Protein AF-A0A183LBC4-F1 (afdb_monomer_lite)

pLDDT: mean 77.43, std 13.56, range [31.53, 92.25]

InterPro domains:
  IPR006314 Dyp-type peroxidase [PTHR30521] (43-139)
  IPR011008 Dimeric alpha-beta barrel [SSF54909] (42-169)

Radius of gyration: 20.35 Å; chains: 1; bounding box: 49×42×52 Å

Organism: NCBI:txid48269

Foldseek 3Di:
DQFDDKKKKFFDWDDPDPFPDPPDDPVLCCVLQPPVRNPDQFDKDKDKDAFPVLCVVNCVCVVVVVDDDPDDDKDQDPVGIDDDPGGGMMMMIIGSDPVSVVSVVVSRVVRGPPRTTPDMDMDIGTQPPPNDDPPPPDDQVVLCQQAQAHPPPRHGHLDHDCNHVCCVPPNHDD

Structure (mmCIF, N/CA/C/O backbone):
data_AF-A0A183LBC4-F1
#
_entry.id   AF-A0A183LBC4-F1
#
loop_
_atom_site.group_PDB
_atom_site.id
_atom_site.type_symbol
_atom_site.label_atom_id
_atom_site.label_alt_id
_atom_site.label_comp_id
_atom_site.label_asym_id
_atom_site.label_entity_id
_atom_site.label_seq_id
_atom_site.pdbx_PDB_ins_code
_atom_site.Cartn_x
_atom_site.Cartn_y
_atom_site.Cartn_z
_atom_site.occupancy
_atom_site.B_iso_or_equiv
_atom_site.auth_seq_id
_atom_site.auth_comp_id
_atom_site.auth_asym_id
_atom_site.auth_atom_id
_atom_site.pdbx_PDB_model_num
ATOM 1 N N . MET A 1 1 ? 21.185 13.417 3.159 1.00 31.53 1 MET A N 1
ATOM 2 C CA . MET A 1 1 ? 19.773 13.528 3.589 1.00 31.53 1 MET A CA 1
ATOM 3 C C . MET A 1 1 ? 19.406 12.210 4.265 1.00 31.53 1 MET A C 1
ATOM 5 O O . MET A 1 1 ? 19.869 11.189 3.774 1.00 31.53 1 MET A O 1
ATOM 9 N N . LYS A 1 2 ? 18.694 12.198 5.400 1.00 33.94 2 LYS A N 1
ATOM 10 C CA . LYS A 1 2 ? 18.186 10.951 6.007 1.00 33.94 2 LYS A CA 1
ATOM 11 C C . LYS A 1 2 ? 16.696 10.893 5.699 1.00 33.94 2 LYS A C 1
ATOM 13 O O . LYS A 1 2 ? 15.956 11.662 6.294 1.00 33.94 2 LYS A O 1
ATOM 18 N N . GLU A 1 3 ? 16.295 10.071 4.734 1.00 38.06 3 GLU A N 1
ATOM 19 C CA . GLU A 1 3 ? 14.918 10.058 4.236 1.00 38.06 3 GLU A CA 1
ATOM 20 C C . GLU A 1 3 ? 14.303 8.664 4.362 1.00 38.06 3 GLU A C 1
ATOM 22 O O . GLU A 1 3 ? 14.818 7.691 3.812 1.00 38.06 3 GLU A O 1
ATOM 27 N N . ILE A 1 4 ? 13.222 8.575 5.132 1.00 37.44 4 ILE A N 1
ATOM 28 C CA . ILE A 1 4 ? 12.494 7.354 5.512 1.00 37.44 4 ILE A CA 1
ATOM 29 C C . ILE A 1 4 ? 11.067 7.809 5.931 1.00 37.44 4 ILE A C 1
ATOM 31 O O . ILE A 1 4 ? 10.741 8.983 5.784 1.00 37.44 4 ILE A O 1
ATOM 35 N N . VAL A 1 5 ? 10.110 7.022 6.421 1.00 47.72 5 VAL A N 1
ATOM 36 C CA . VAL A 1 5 ? 9.797 5.582 6.415 1.00 47.72 5 VAL A CA 1
ATOM 37 C C . VAL A 1 5 ? 8.427 5.444 5.737 1.00 47.72 5 VAL A C 1
ATOM 39 O O . VAL A 1 5 ? 7.575 6.301 5.949 1.00 47.72 5 VAL A O 1
ATOM 42 N N . MET A 1 6 ? 8.164 4.373 4.988 1.00 39.44 6 MET A N 1
ATOM 43 C CA . MET A 1 6 ? 6.818 4.020 4.518 1.00 39.44 6 MET A CA 1
ATOM 44 C C . MET A 1 6 ? 6.222 2.938 5.427 1.00 39.44 6 MET A C 1
ATOM 46 O O . MET A 1 6 ? 6.841 1.895 5.618 1.00 39.44 6 MET A O 1
ATOM 50 N N . ARG A 1 7 ? 5.012 3.126 5.955 1.00 54.44 7 ARG A N 1
ATOM 51 C CA . ARG A 1 7 ? 4.261 2.064 6.637 1.00 54.44 7 ARG A CA 1
ATOM 52 C C . ARG A 1 7 ? 2.954 1.754 5.952 1.00 54.44 7 ARG A C 1
ATOM 54 O O . ARG A 1 7 ? 2.244 2.664 5.532 1.00 54.44 7 ARG A O 1
ATOM 61 N N . THR A 1 8 ? 2.637 0.467 5.904 1.00 55.75 8 THR A N 1
ATOM 62 C CA . THR A 1 8 ? 1.410 -0.054 5.310 1.00 55.75 8 THR A CA 1
ATOM 63 C C . THR A 1 8 ? 0.771 -1.056 6.258 1.00 55.75 8 THR A C 1
ATOM 65 O O . THR A 1 8 ? 1.383 -2.067 6.588 1.00 55.75 8 THR A O 1
ATOM 68 N N . TYR A 1 9 ? -0.464 -0.775 6.660 1.00 54.62 9 TYR A N 1
ATOM 69 C CA . TYR A 1 9 ? -1.301 -1.652 7.464 1.00 54.62 9 TYR A CA 1
ATOM 70 C C . TYR A 1 9 ? -2.460 -2.176 6.620 1.00 54.62 9 TYR A C 1
ATOM 72 O O . TYR A 1 9 ? -3.144 -1.383 5.961 1.00 54.62 9 TYR A O 1
ATOM 80 N N . LEU A 1 10 ? -2.725 -3.478 6.694 1.00 55.56 10 LEU A N 1
ATOM 81 C CA . LEU A 1 10 ? -3.912 -4.099 6.109 1.00 55.56 10 LEU A CA 1
ATOM 82 C C . LEU A 1 10 ? -4.724 -4.777 7.216 1.00 55.56 10 LEU A C 1
ATOM 84 O O . LEU A 1 10 ? -4.199 -5.580 7.987 1.00 55.56 10 LEU A O 1
ATOM 88 N N . PHE A 1 11 ? -6.011 -4.446 7.291 1.00 57.78 11 PHE A N 1
ATOM 89 C CA . PHE A 1 11 ? -6.955 -5.027 8.241 1.00 57.78 11 PHE A CA 1
ATOM 90 C C . PHE A 1 11 ? -8.061 -5.762 7.480 1.00 57.78 11 PHE A C 1
ATOM 92 O O . PHE A 1 11 ? -8.710 -5.184 6.602 1.00 57.78 11 PHE A O 1
ATOM 99 N N . HIS A 1 12 ? -8.317 -7.008 7.869 1.00 58.03 12 HIS A N 1
ATOM 100 C CA . HIS A 1 12 ? -9.583 -7.691 7.605 1.00 58.03 12 HIS A CA 1
ATOM 101 C C . HIS A 1 12 ? -10.472 -7.566 8.839 1.00 58.03 12 HIS A C 1
ATOM 103 O O . HIS A 1 12 ? -9.991 -7.728 9.966 1.00 58.03 12 HIS A O 1
ATOM 109 N N . LEU A 1 13 ? -11.756 -7.283 8.638 1.00 58.09 13 LEU A N 1
ATOM 110 C CA . LEU A 1 13 ? -12.713 -7.121 9.726 1.00 58.09 13 LEU A CA 1
ATOM 111 C C . LEU A 1 13 ? -13.576 -8.375 9.896 1.00 58.09 13 LEU A C 1
ATOM 113 O O . LEU A 1 13 ? -14.061 -8.952 8.924 1.00 58.09 13 LEU A O 1
ATOM 117 N N . ALA A 1 14 ? -13.812 -8.767 11.147 1.00 53.41 14 ALA A N 1
ATOM 118 C CA . ALA A 1 14 ? -14.768 -9.821 11.463 1.00 53.41 14 ALA A CA 1
ATOM 119 C C . ALA A 1 14 ? -16.182 -9.360 11.067 1.00 53.41 14 ALA A C 1
ATOM 121 O O . ALA A 1 14 ? -16.599 -8.245 11.387 1.00 53.41 14 ALA A O 1
ATOM 122 N N . LEU A 1 15 ? -16.915 -10.197 10.331 1.00 47.97 15 LEU A N 1
ATOM 123 C CA . LEU A 1 15 ? -18.106 -9.754 9.595 1.00 47.97 15 LEU A CA 1
ATOM 124 C C . LEU A 1 15 ? -19.358 -9.525 10.463 1.00 47.97 15 LEU A C 1
ATOM 126 O O . LEU A 1 15 ? -20.262 -8.821 10.007 1.00 47.97 15 LEU A O 1
ATOM 130 N N . ASP A 1 16 ? -19.386 -10.075 11.683 1.00 45.47 16 ASP A N 1
ATOM 131 C CA . ASP A 1 16 ? -20.615 -10.338 12.455 1.00 45.47 16 ASP A CA 1
ATOM 132 C C . ASP A 1 16 ? -20.753 -9.543 13.773 1.00 45.47 16 ASP A C 1
ATOM 134 O O . ASP A 1 16 ? -21.651 -9.800 14.576 1.00 45.47 16 ASP A O 1
ATOM 138 N N . THR A 1 17 ? -19.887 -8.559 14.023 1.00 45.44 17 THR A N 1
ATOM 139 C CA . THR A 1 17 ? -19.944 -7.678 15.207 1.00 45.44 17 THR A CA 1
ATOM 140 C C . THR A 1 17 ? -20.341 -6.239 14.830 1.00 45.44 17 THR A C 1
ATOM 142 O O . THR A 1 17 ? -20.175 -5.835 13.676 1.00 45.44 17 THR A O 1
ATOM 145 N N . PRO A 1 18 ? -20.882 -5.421 15.766 1.00 52.75 18 PRO A N 1
ATOM 146 C CA . PRO A 1 18 ? -21.303 -4.033 15.512 1.00 52.75 18 PRO A CA 1
ATOM 147 C C . PRO A 1 18 ? -20.104 -3.070 15.400 1.00 52.75 18 PRO A C 1
ATOM 149 O O . PRO A 1 18 ? -20.000 -2.051 16.085 1.00 52.75 18 PRO A O 1
ATOM 152 N N . CYS A 1 19 ? -19.172 -3.413 14.517 1.00 52.97 19 CYS A N 1
ATOM 153 C CA . CYS A 1 19 ? -17.960 -2.677 14.223 1.00 52.97 19 CYS A CA 1
ATOM 154 C C . CYS A 1 19 ? -18.287 -1.467 13.357 1.00 52.97 19 CYS A C 1
ATOM 156 O O . CYS A 1 19 ? -18.297 -1.535 12.130 1.00 52.97 19 CYS A O 1
ATOM 158 N N . ASN A 1 20 ? -18.500 -0.336 14.022 1.00 53.34 20 ASN A N 1
ATOM 159 C CA . ASN A 1 20 ? -18.451 0.982 13.406 1.00 53.34 20 ASN A CA 1
ATOM 160 C C . ASN A 1 20 ? -17.153 1.695 13.838 1.00 53.34 20 ASN A C 1
ATOM 162 O O . ASN A 1 20 ? -17.215 2.626 14.644 1.00 53.34 20 ASN A O 1
ATOM 166 N N . PRO A 1 21 ? -15.960 1.224 13.409 1.00 52.94 21 PRO A N 1
ATOM 167 C CA . PRO A 1 21 ? -14.712 1.872 13.772 1.00 52.94 21 PRO A CA 1
ATOM 168 C C . PRO A 1 21 ? -14.662 3.264 13.141 1.00 52.94 21 PRO A C 1
ATOM 170 O O . PRO A 1 21 ? -14.731 3.421 11.918 1.00 52.94 21 PRO A O 1
ATOM 173 N N . SER A 1 22 ? -14.474 4.276 13.984 1.00 52.94 22 SER A N 1
ATOM 174 C CA . SER A 1 22 ? -14.004 5.594 13.568 1.00 52.94 22 SER A CA 1
ATOM 175 C C . SER A 1 22 ? -12.590 5.448 13.000 1.00 52.94 22 SER A C 1
ATOM 177 O O . SER A 1 22 ? -11.599 5.524 13.729 1.00 52.94 22 SER A O 1
ATOM 179 N N . ALA A 1 23 ? -12.512 5.148 11.703 1.00 54.97 23 ALA A N 1
ATOM 180 C CA . ALA A 1 23 ? -11.262 4.926 10.990 1.00 54.97 23 ALA A CA 1
ATOM 181 C C . ALA A 1 23 ? -10.326 6.136 11.131 1.00 54.97 23 ALA A C 1
ATOM 183 O O . ALA A 1 23 ? -10.798 7.269 11.084 1.00 54.97 23 ALA A O 1
ATOM 184 N N . VAL A 1 24 ? -9.029 5.845 11.312 1.00 55.25 24 VAL A N 1
ATOM 185 C CA . VAL A 1 24 ? -7.918 6.743 11.701 1.00 55.25 24 VAL A CA 1
ATOM 186 C C . VAL A 1 24 ? -8.288 8.229 11.741 1.00 55.25 24 VAL A C 1
ATOM 188 O O . VAL A 1 24 ? -8.074 8.976 10.789 1.00 55.25 24 VAL A O 1
ATOM 191 N N . ASP A 1 25 ? -8.845 8.649 12.875 1.00 63.53 25 ASP A N 1
ATOM 192 C CA . ASP A 1 25 ? -9.168 10.045 13.138 1.00 63.53 25 ASP A CA 1
ATOM 193 C C . ASP A 1 25 ? -7.877 10.871 13.282 1.00 63.53 25 ASP A C 1
ATOM 195 O O . ASP A 1 25 ? -6.913 10.452 13.932 1.00 63.53 25 ASP A O 1
ATOM 199 N N . SER A 1 26 ? -7.909 12.093 12.745 1.00 65.00 26 SER A N 1
ATOM 200 C CA . SER A 1 26 ? -7.004 13.202 13.065 1.00 65.00 26 SER A CA 1
ATOM 201 C C . SER A 1 26 ? -6.628 13.283 14.553 1.00 65.00 26 SER A C 1
ATOM 203 O O . SER A 1 26 ? -5.483 13.583 14.886 1.00 65.00 26 SER A O 1
ATOM 205 N N . LYS A 1 27 ? -7.559 12.944 15.456 1.00 73.31 27 LYS A N 1
ATOM 206 C CA . LYS A 1 27 ? -7.348 12.810 16.902 1.00 73.31 27 LYS A CA 1
ATOM 207 C C . LYS A 1 27 ? -6.140 11.943 17.276 1.00 73.31 27 LYS A C 1
ATOM 209 O O . LYS A 1 27 ? -5.391 12.343 18.162 1.00 73.31 27 LYS A O 1
ATOM 214 N N . TYR A 1 28 ? -5.929 10.795 16.627 1.00 75.69 28 TYR A N 1
ATOM 215 C CA . TYR A 1 28 ? -4.803 9.905 16.946 1.00 75.69 28 TYR A CA 1
ATOM 216 C C . TYR A 1 28 ? -3.465 10.522 16.537 1.00 75.69 28 TYR A C 1
ATOM 218 O O . TYR A 1 28 ? -2.488 10.435 17.276 1.00 75.69 28 TYR A O 1
ATOM 226 N N . ILE A 1 29 ? -3.430 11.201 15.390 1.00 76.12 29 ILE A N 1
ATOM 227 C CA . ILE A 1 29 ? -2.223 11.879 14.909 1.00 76.12 29 ILE A CA 1
ATOM 228 C C . ILE A 1 29 ? -1.929 13.099 15.779 1.00 76.12 29 ILE A C 1
ATOM 230 O O . ILE A 1 29 ? -0.804 13.231 16.239 1.00 76.12 29 ILE A O 1
ATOM 234 N N . ASN A 1 30 ? -2.931 13.901 16.143 1.00 78.00 30 ASN A N 1
ATOM 235 C CA . ASN A 1 30 ? -2.766 15.036 17.061 1.00 78.00 30 ASN A CA 1
ATOM 236 C C . ASN A 1 30 ? -2.265 14.635 18.468 1.00 78.00 30 ASN A C 1
ATOM 238 O O . ASN A 1 30 ? -1.730 15.483 19.178 1.00 78.00 30 ASN A O 1
ATOM 242 N N . GLN A 1 31 ? -2.416 13.368 18.881 1.00 80.00 31 GLN A N 1
ATOM 243 C CA . GLN A 1 31 ? -1.860 12.837 20.136 1.00 80.00 31 GLN A CA 1
ATOM 244 C C . GLN A 1 31 ? -0.370 12.460 20.036 1.00 80.00 31 GLN A C 1
ATOM 246 O O . GLN A 1 31 ? 0.341 12.554 21.032 1.00 80.00 31 GLN A O 1
ATOM 251 N N . ILE A 1 32 ? 0.096 12.024 18.861 1.00 80.50 32 ILE A N 1
ATOM 252 C CA . ILE A 1 32 ? 1.466 11.512 18.624 1.00 80.50 32 ILE A CA 1
ATOM 253 C C . ILE A 1 32 ? 2.365 12.594 18.001 1.00 80.50 32 ILE A C 1
ATOM 255 O O . ILE A 1 32 ? 3.555 12.691 18.282 1.00 80.50 32 ILE A O 1
ATOM 259 N N . CYS A 1 33 ? 1.758 13.421 17.159 1.00 74.75 33 CYS A N 1
ATOM 260 C CA . CYS A 1 33 ? 2.320 14.478 16.334 1.00 74.75 33 CYS A CA 1
ATOM 261 C C . CYS A 1 33 ? 1.506 15.777 16.567 1.00 74.75 33 CYS A C 1
ATOM 263 O O . CYS A 1 33 ? 0.767 16.214 15.684 1.00 74.75 33 CYS A O 1
ATOM 265 N N . PRO A 1 34 ? 1.572 16.401 17.766 1.00 75.81 34 PRO A N 1
ATOM 266 C CA . PRO A 1 34 ? 0.868 17.656 18.023 1.00 75.81 34 PRO A CA 1
ATOM 267 C C . PRO A 1 34 ? 1.290 18.781 17.055 1.00 75.81 34 PRO A C 1
ATOM 269 O O . PRO A 1 34 ? 2.491 18.937 16.805 1.00 75.81 34 PRO A O 1
ATOM 272 N N . PRO A 1 35 ? 0.364 19.642 16.579 1.00 68.69 35 PRO A N 1
ATOM 273 C CA . PRO A 1 35 ? 0.663 20.674 15.573 1.00 68.69 35 PRO A CA 1
ATOM 274 C C . PRO A 1 35 ? 1.737 21.712 15.944 1.00 68.69 35 PRO A C 1
ATOM 276 O O . PRO A 1 35 ? 2.185 22.456 15.077 1.00 68.69 35 PRO A O 1
ATOM 279 N N . TYR A 1 36 ? 2.139 21.798 17.217 1.00 67.12 36 TYR A N 1
ATOM 280 C CA . TYR A 1 36 ? 3.186 22.703 17.707 1.00 67.12 36 TYR A CA 1
ATOM 281 C C . TYR A 1 36 ? 4.569 22.042 17.839 1.00 67.12 36 TYR A C 1
ATOM 283 O O . TYR A 1 36 ? 5.572 22.749 17.849 1.00 67.12 36 TYR A O 1
ATOM 291 N N . SER A 1 37 ? 4.644 20.712 17.956 1.00 67.94 37 SER A N 1
ATOM 292 C CA . SER A 1 37 ? 5.906 19.967 18.104 1.00 67.94 37 SER A CA 1
ATOM 293 C C . SER A 1 37 ? 6.282 19.169 16.856 1.00 67.94 37 SER A C 1
ATOM 295 O O . SER A 1 37 ? 7.437 18.790 16.703 1.00 67.94 37 SER A O 1
ATOM 297 N N . CYS A 1 38 ? 5.322 18.923 15.964 1.00 68.81 38 CYS A N 1
ATOM 298 C CA . CYS A 1 38 ? 5.467 18.091 14.772 1.00 68.81 38 CYS A CA 1
ATOM 299 C C . CYS A 1 38 ? 5.635 18.923 13.482 1.00 68.81 38 CYS A C 1
ATOM 301 O O . CYS A 1 38 ? 5.076 18.596 12.439 1.00 68.81 38 CYS A O 1
ATOM 303 N N . GLN A 1 39 ? 6.346 20.053 13.559 1.00 60.25 39 GLN A N 1
ATOM 304 C CA . GLN A 1 39 ? 6.524 20.970 12.427 1.00 60.25 39 GLN A CA 1
ATOM 305 C C . GLN A 1 39 ? 7.827 20.682 11.668 1.00 60.25 39 GLN A C 1
ATOM 307 O O . GLN A 1 39 ? 8.878 20.467 12.270 1.00 60.25 39 GLN A O 1
ATOM 312 N N . GLY A 1 40 ? 7.776 20.729 10.334 1.00 66.62 40 GLY A N 1
ATOM 313 C CA . GLY A 1 40 ? 8.938 20.490 9.477 1.00 66.62 40 GLY A CA 1
ATOM 314 C C . GLY A 1 40 ? 9.076 19.023 9.069 1.00 66.62 40 GLY A C 1
ATOM 315 O O . GLY A 1 40 ? 8.203 18.485 8.401 1.00 66.62 40 GLY A O 1
ATOM 316 N N . TYR A 1 41 ? 10.204 18.389 9.398 1.00 63.97 41 TYR A N 1
ATOM 317 C CA . TYR A 1 41 ? 10.598 17.116 8.775 1.00 63.97 41 TYR A CA 1
ATOM 318 C C . TYR A 1 41 ? 9.920 15.858 9.347 1.00 63.97 41 TYR A C 1
ATOM 320 O O . TYR A 1 41 ? 9.899 14.840 8.657 1.00 63.97 41 TYR A O 1
ATOM 328 N N . ASP A 1 42 ? 9.360 15.903 10.557 1.00 74.38 42 ASP A N 1
ATOM 329 C CA . ASP A 1 42 ? 8.772 14.730 11.232 1.00 74.38 42 ASP A CA 1
ATOM 330 C C . ASP A 1 42 ? 7.231 14.659 11.146 1.00 74.38 42 ASP A C 1
ATOM 332 O O . ASP A 1 42 ? 6.597 13.919 11.897 1.00 74.38 42 ASP A O 1
ATOM 336 N N . GLU A 1 43 ? 6.612 15.380 10.205 1.00 81.56 43 GLU A N 1
ATOM 337 C CA . GLU A 1 43 ? 5.170 15.282 9.931 1.00 81.56 43 GLU A CA 1
ATOM 338 C C . GLU A 1 43 ? 4.741 13.834 9.602 1.00 81.56 43 GLU A C 1
ATOM 340 O O . GLU A 1 43 ? 5.431 13.102 8.885 1.00 81.56 43 GLU A O 1
ATOM 345 N N . ILE A 1 44 ? 3.571 13.422 10.109 1.00 83.56 44 ILE A N 1
ATOM 346 C CA . ILE A 1 44 ? 2.922 12.156 9.745 1.00 83.56 44 ILE A CA 1
ATOM 347 C C . ILE A 1 44 ? 1.945 12.401 8.588 1.00 83.56 44 ILE A C 1
ATOM 349 O O . ILE A 1 44 ? 0.776 12.733 8.794 1.00 83.56 44 ILE A O 1
ATOM 353 N N . LEU A 1 45 ? 2.408 12.166 7.362 1.00 84.44 45 LEU A N 1
ATOM 354 C CA . LEU A 1 45 ? 1.542 12.089 6.186 1.00 84.44 45 LEU A CA 1
ATOM 355 C C . LEU A 1 45 ? 0.845 10.725 6.164 1.00 84.44 45 LEU A C 1
ATOM 357 O O . LEU A 1 45 ? 1.491 9.700 6.376 1.00 84.44 45 LEU A O 1
ATOM 361 N N . TYR A 1 46 ? -0.458 10.675 5.888 1.00 85.62 46 TYR A N 1
ATOM 362 C CA . TYR A 1 46 ? -1.224 9.424 5.920 1.00 85.62 46 TYR A CA 1
ATOM 363 C C . TYR A 1 46 ? -2.408 9.412 4.949 1.00 85.62 46 TYR A C 1
ATOM 365 O O . TYR A 1 46 ? -2.874 10.451 4.484 1.00 85.62 46 TYR A O 1
ATOM 373 N N . GLY A 1 47 ? -2.912 8.213 4.660 1.00 83.56 47 GLY A N 1
ATOM 374 C CA . GLY A 1 47 ? -4.148 7.992 3.920 1.00 83.56 47 GLY A CA 1
ATOM 375 C C . GLY A 1 47 ? -4.820 6.686 4.334 1.00 83.56 47 GLY A C 1
ATOM 376 O O . GLY A 1 47 ? -4.147 5.693 4.617 1.00 83.56 47 GLY A O 1
ATOM 377 N N . VAL A 1 48 ? -6.155 6.689 4.356 1.00 85.56 48 VAL A N 1
ATOM 378 C CA . VAL A 1 48 ? -6.980 5.513 4.664 1.00 85.56 48 VAL A CA 1
ATOM 379 C C . VAL A 1 48 ? -7.758 5.094 3.418 1.00 85.56 48 VAL A C 1
ATOM 381 O O . VAL A 1 48 ? -8.561 5.862 2.888 1.00 85.56 48 VAL A O 1
ATOM 384 N N . GLY A 1 49 ? -7.512 3.873 2.955 1.00 84.19 49 GLY A N 1
ATOM 385 C CA . GLY A 1 49 ? -8.311 3.178 1.952 1.00 84.19 49 GLY A CA 1
ATOM 386 C C . GLY A 1 49 ? -9.306 2.219 2.606 1.00 84.19 49 GLY A C 1
ATOM 387 O O . GLY A 1 49 ? -9.096 1.748 3.723 1.00 84.19 49 GLY A O 1
ATOM 388 N N . PHE A 1 50 ? -10.381 1.900 1.888 1.00 85.12 50 PHE A N 1
ATOM 389 C CA . PHE A 1 50 ? -11.402 0.953 2.334 1.00 85.12 50 PHE A CA 1
ATOM 390 C C . PHE A 1 50 ? -11.695 -0.074 1.240 1.00 85.12 50 PHE A C 1
ATOM 392 O O . PHE A 1 50 ? -11.846 0.291 0.070 1.00 85.12 50 PHE A O 1
ATOM 399 N N . GLY A 1 51 ? -11.825 -1.342 1.630 1.00 83.00 51 GLY A N 1
ATOM 400 C CA . GLY A 1 51 ? -12.312 -2.414 0.768 1.00 83.00 51 GLY A CA 1
ATOM 401 C C . GLY A 1 51 ? -13.723 -2.103 0.272 1.00 83.00 51 GLY A C 1
ATOM 402 O O . GLY A 1 51 ? -14.543 -1.547 1.004 1.00 83.00 51 GLY A O 1
ATOM 403 N N . ILE A 1 52 ? -14.018 -2.426 -0.988 1.00 82.75 52 ILE A N 1
ATOM 404 C CA . ILE A 1 52 ? -15.233 -1.944 -1.666 1.00 82.75 52 ILE A CA 1
ATOM 405 C C . ILE A 1 52 ? -16.530 -2.388 -0.972 1.00 82.75 52 ILE A C 1
ATOM 407 O O . ILE A 1 52 ? -17.486 -1.615 -0.894 1.00 82.75 52 ILE A O 1
ATOM 411 N N . ASP A 1 53 ? -16.563 -3.606 -0.434 1.00 83.25 53 ASP A N 1
ATOM 412 C CA . ASP A 1 53 ? -17.739 -4.167 0.230 1.00 83.25 53 ASP A CA 1
ATOM 413 C C . ASP A 1 53 ? -17.924 -3.604 1.648 1.00 83.25 53 ASP A C 1
ATOM 415 O O . ASP A 1 53 ? -19.050 -3.275 2.030 1.00 83.25 53 ASP A O 1
ATOM 419 N N . TYR A 1 54 ? -16.834 -3.367 2.384 1.00 82.81 54 TYR A N 1
ATOM 420 C CA . TYR A 1 54 ? -16.864 -2.643 3.657 1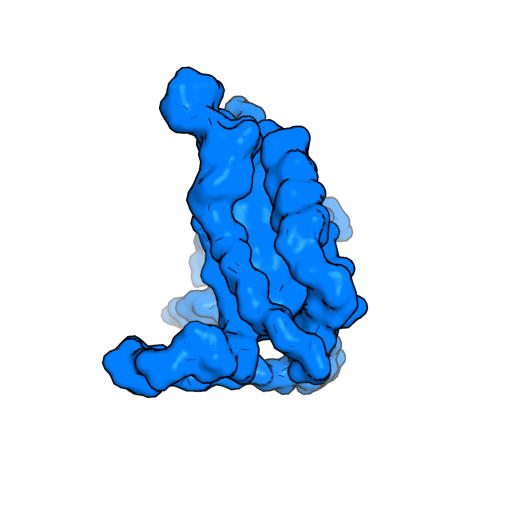.00 82.81 54 TYR A CA 1
ATOM 421 C C . TYR A 1 54 ? -17.262 -1.169 3.479 1.00 82.81 54 TYR A C 1
ATOM 423 O O . TYR A 1 54 ? -18.136 -0.663 4.186 1.00 82.81 54 TYR A O 1
ATOM 431 N N . PHE A 1 55 ? -16.711 -0.484 2.474 1.00 82.94 55 PHE A N 1
ATOM 432 C CA . PHE A 1 55 ? -16.995 0.929 2.213 1.00 82.94 55 PHE A CA 1
ATOM 433 C C . PHE A 1 55 ? -18.472 1.192 1.876 1.00 82.94 55 PHE A C 1
ATOM 435 O O . PHE A 1 55 ? -19.016 2.237 2.242 1.00 82.94 55 PHE A O 1
ATOM 442 N N . ARG A 1 56 ? -19.163 0.225 1.252 1.00 82.25 56 ARG A N 1
ATOM 443 C CA . ARG A 1 56 ? -20.626 0.273 1.059 1.00 82.25 56 ARG A CA 1
ATOM 444 C C . ARG A 1 56 ? -21.409 0.201 2.374 1.00 82.25 56 ARG A C 1
ATOM 446 O O . ARG A 1 56 ? -22.467 0.821 2.441 1.00 82.25 56 ARG A O 1
ATOM 453 N N . LYS A 1 57 ? -20.918 -0.523 3.393 1.00 82.88 57 LYS A N 1
ATOM 454 C CA . LYS A 1 57 ? -21.555 -0.602 4.724 1.00 82.88 57 LYS A CA 1
ATOM 455 C C . LYS A 1 57 ? -21.471 0.750 5.443 1.00 82.88 57 LYS A C 1
ATOM 457 O O . LYS A 1 57 ? -22.488 1.251 5.911 1.00 82.88 57 LYS A O 1
ATOM 462 N N . ILE A 1 58 ? -20.284 1.368 5.474 1.00 79.81 58 ILE A N 1
ATOM 463 C CA . ILE A 1 58 ? -20.055 2.637 6.196 1.00 79.81 58 ILE A CA 1
ATOM 464 C C . ILE A 1 58 ? -20.434 3.905 5.413 1.00 79.81 58 ILE A C 1
ATOM 466 O O . ILE A 1 58 ? -20.570 4.975 6.005 1.00 79.81 58 ILE A O 1
ATOM 470 N N . SER A 1 59 ? -20.622 3.829 4.090 1.00 80.06 59 SER A N 1
ATOM 471 C CA . SER A 1 59 ? -20.964 4.988 3.255 1.00 80.06 59 SER A CA 1
ATOM 472 C C . SER A 1 59 ? -22.269 4.773 2.471 1.00 80.06 59 SER A C 1
ATOM 474 O O . SER A 1 59 ? -22.237 4.461 1.280 1.00 80.06 59 SER A O 1
ATOM 476 N N . PRO A 1 60 ? -23.456 5.009 3.069 1.00 72.00 60 PRO A N 1
ATOM 477 C CA . PRO A 1 60 ? -24.738 4.824 2.373 1.00 72.00 60 PRO A CA 1
ATOM 478 C C . PRO A 1 60 ? -24.913 5.735 1.141 1.00 72.00 60 PRO A C 1
ATOM 480 O O . PRO A 1 60 ? -25.659 5.404 0.222 1.00 72.00 60 PRO A O 1
ATOM 483 N N . ARG A 1 61 ? -24.175 6.856 1.062 1.00 72.69 61 ARG A N 1
ATOM 484 C CA . ARG A 1 61 ? -24.103 7.738 -0.123 1.00 72.69 61 ARG A CA 1
ATOM 485 C C . ARG A 1 61 ? -23.012 7.338 -1.136 1.00 72.69 61 ARG A C 1
ATOM 487 O O . ARG A 1 61 ? -22.677 8.131 -2.012 1.00 72.69 61 ARG A O 1
ATOM 494 N N . PHE A 1 62 ? -22.464 6.121 -1.052 1.00 72.88 62 PHE A N 1
ATOM 495 C CA . PHE A 1 62 ? -21.427 5.602 -1.956 1.00 72.88 62 PHE A CA 1
ATOM 496 C C . PHE A 1 62 ? -21.772 5.805 -3.442 1.00 72.88 62 PHE A C 1
ATOM 498 O O . PHE A 1 62 ? -20.998 6.399 -4.193 1.00 72.88 62 PHE A O 1
ATOM 505 N N . ARG A 1 63 ? -22.970 5.367 -3.861 1.00 66.62 63 ARG A N 1
ATOM 506 C CA . ARG A 1 63 ? -23.378 5.358 -5.279 1.00 66.62 63 ARG A CA 1
ATOM 507 C C . ARG A 1 63 ? -23.477 6.769 -5.873 1.00 66.62 63 ARG A C 1
ATOM 509 O O . ARG A 1 63 ? -23.079 6.976 -7.014 1.00 66.62 63 ARG A O 1
ATOM 516 N N . SER A 1 64 ? -23.939 7.754 -5.096 1.00 71.56 64 SER A N 1
ATOM 517 C CA . SER A 1 64 ? -24.077 9.146 -5.553 1.00 71.56 64 SER A CA 1
ATOM 518 C C . SER A 1 64 ? -22.748 9.908 -5.634 1.00 71.56 64 SER A C 1
ATOM 520 O O . SER A 1 64 ? -22.740 11.053 -6.070 1.00 71.56 64 SER A O 1
ATOM 522 N N . ARG A 1 65 ? -21.623 9.299 -5.229 1.00 76.81 65 ARG A N 1
ATOM 523 C CA . ARG A 1 65 ? -20.268 9.843 -5.432 1.00 76.81 65 ARG A CA 1
ATOM 524 C C . ARG A 1 65 ? -19.623 9.380 -6.749 1.00 76.81 65 ARG A C 1
ATOM 526 O O . ARG A 1 65 ? -18.467 9.699 -6.993 1.00 76.81 65 ARG A O 1
ATOM 533 N N . GLY A 1 66 ? -20.333 8.607 -7.580 1.00 77.00 66 GLY A N 1
ATOM 534 C CA . GLY A 1 66 ? -19.833 8.130 -8.879 1.00 77.00 66 GLY A CA 1
ATOM 535 C C . GLY A 1 66 ? -18.691 7.107 -8.798 1.00 77.00 66 GLY A C 1
ATOM 536 O O . GLY A 1 66 ? -18.076 6.788 -9.816 1.00 77.00 66 GLY A O 1
ATOM 537 N N . ILE A 1 67 ? -18.397 6.588 -7.601 1.00 77.31 67 ILE A N 1
ATOM 538 C CA . ILE A 1 67 ? -17.275 5.679 -7.360 1.00 77.31 67 ILE A CA 1
ATOM 539 C C . ILE A 1 67 ? -17.595 4.323 -7.997 1.00 77.31 67 ILE A C 1
ATOM 541 O O . ILE A 1 67 ? -18.529 3.626 -7.598 1.00 77.31 67 ILE A O 1
ATOM 545 N N . LYS A 1 68 ? -16.821 3.956 -9.019 1.00 73.25 68 LYS A N 1
ATOM 546 C CA . LYS A 1 68 ? -16.946 2.670 -9.712 1.00 73.25 68 LYS A CA 1
ATOM 547 C C . LYS A 1 68 ? -16.366 1.554 -8.839 1.00 73.25 68 LYS A C 1
ATOM 549 O O . LYS A 1 68 ? -15.358 1.755 -8.168 1.00 73.25 68 LYS A O 1
ATOM 554 N N . ASN A 1 69 ? -16.960 0.361 -8.894 1.00 71.88 69 ASN A N 1
ATOM 555 C CA . ASN A 1 69 ? -16.338 -0.837 -8.329 1.00 71.88 69 ASN A CA 1
ATOM 556 C C . ASN A 1 69 ? -15.023 -1.112 -9.077 1.00 71.88 69 ASN A C 1
ATOM 558 O O . ASN A 1 69 ? -15.060 -1.509 -10.242 1.00 71.88 69 ASN A O 1
ATOM 562 N N . TYR A 1 70 ? -13.877 -0.938 -8.417 1.00 71.50 70 TYR A N 1
ATOM 563 C CA . TYR A 1 70 ? -12.612 -1.485 -8.902 1.00 71.50 70 TYR A CA 1
ATOM 564 C C . TYR A 1 70 ? -12.467 -2.911 -8.369 1.00 71.50 70 TYR A C 1
ATOM 566 O O . TYR A 1 70 ? -11.958 -3.138 -7.273 1.00 71.50 70 TYR A O 1
ATOM 574 N N . GLU A 1 71 ? -12.975 -3.884 -9.123 1.00 74.50 71 GLU A N 1
ATOM 575 C CA . GLU A 1 71 ? -12.749 -5.286 -8.797 1.00 74.50 71 GLU A CA 1
ATOM 576 C C . GLU A 1 71 ? -11.350 -5.701 -9.263 1.00 74.50 71 GLU A C 1
ATOM 578 O O . GLU A 1 71 ? -11.122 -5.943 -10.451 1.00 74.50 71 GLU A O 1
ATOM 583 N N . TYR A 1 72 ? -10.416 -5.833 -8.318 1.00 76.94 72 TYR A N 1
ATOM 584 C CA . TYR A 1 72 ? -9.184 -6.559 -8.597 1.00 76.94 72 TYR A CA 1
ATOM 585 C C . TYR A 1 72 ? -9.517 -8.026 -8.889 1.00 76.94 72 TYR A C 1
ATOM 587 O O . TYR A 1 72 ? -10.290 -8.665 -8.163 1.00 76.94 72 TYR A O 1
ATOM 595 N N . ARG A 1 73 ? -8.925 -8.547 -9.964 1.00 82.94 73 ARG A N 1
ATOM 596 C CA . ARG A 1 73 ? -9.015 -9.947 -10.373 1.00 82.94 73 ARG A CA 1
ATOM 597 C C . ARG A 1 73 ? -7.657 -10.590 -10.191 1.00 82.94 73 ARG A C 1
ATOM 599 O O . ARG A 1 73 ? -6.668 -10.076 -10.715 1.00 82.94 73 ARG A O 1
ATOM 606 N N . GLU A 1 74 ? -7.664 -11.713 -9.492 1.00 88.06 74 GLU A N 1
ATOM 607 C CA . GLU A 1 74 ? -6.546 -12.643 -9.421 1.00 88.06 74 GLU A CA 1
ATOM 608 C C . GLU A 1 74 ? -6.090 -13.061 -10.824 1.00 88.06 74 GLU A C 1
ATOM 610 O O . GLU A 1 74 ? -6.893 -13.117 -11.765 1.00 88.06 74 GLU A O 1
ATOM 615 N N . ARG A 1 75 ? -4.787 -13.307 -10.985 1.00 89.38 75 ARG A N 1
ATOM 616 C CA . ARG A 1 75 ? -4.203 -13.745 -12.260 1.00 89.38 75 ARG A CA 1
ATOM 617 C C . ARG A 1 75 ? -3.158 -14.820 -12.007 1.00 89.38 75 ARG A C 1
ATOM 619 O O . ARG A 1 75 ? -2.084 -14.504 -11.508 1.00 89.38 75 ARG A O 1
ATOM 626 N N . SER A 1 76 ? -3.442 -16.054 -12.397 1.00 90.81 76 SER A N 1
ATOM 627 C CA . SER A 1 76 ? -2.457 -17.134 -12.459 1.00 90.81 76 SER A CA 1
ATOM 628 C C . SER A 1 76 ? -1.932 -17.317 -13.887 1.00 90.81 76 SER A C 1
ATOM 630 O O . SER A 1 76 ? -2.569 -16.919 -14.869 1.00 90.81 76 SER A O 1
ATOM 632 N N . GLY A 1 77 ? -0.735 -17.888 -14.025 1.00 89.31 77 GLY A N 1
ATOM 633 C CA . GLY A 1 77 ? -0.130 -18.163 -15.324 1.00 89.31 77 GLY A CA 1
ATOM 634 C C . GLY A 1 77 ? 1.249 -18.811 -15.222 1.00 89.31 77 GLY A C 1
ATOM 635 O O . GLY A 1 77 ? 1.789 -19.018 -14.1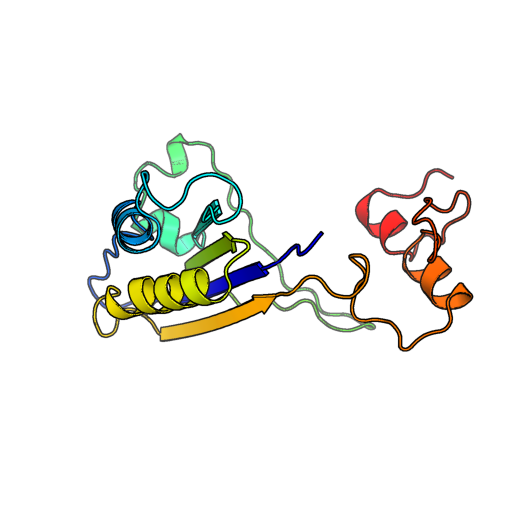41 1.00 89.31 77 GLY A O 1
ATOM 636 N N . LYS A 1 78 ? 1.857 -19.100 -16.381 1.00 92.25 78 LYS A N 1
ATOM 637 C CA . LYS A 1 78 ? 3.148 -19.813 -16.500 1.00 92.25 78 LYS A CA 1
ATOM 638 C C . LYS A 1 78 ? 4.309 -19.195 -15.695 1.00 92.25 78 LYS A C 1
ATOM 640 O O . LYS A 1 78 ? 5.277 -19.888 -15.407 1.00 92.25 78 LYS A O 1
ATOM 645 N N . TYR A 1 79 ? 4.229 -17.907 -15.368 1.00 85.88 79 TYR A N 1
ATOM 646 C CA . TYR A 1 79 ? 5.295 -17.134 -14.722 1.00 85.88 79 TYR A CA 1
ATOM 647 C C . TYR A 1 79 ? 4.956 -16.720 -13.280 1.00 85.88 79 TYR A C 1
ATOM 649 O O . TYR A 1 79 ? 5.535 -15.766 -12.769 1.00 85.88 79 TYR A O 1
ATOM 657 N N . GLY A 1 80 ? 4.020 -17.426 -12.638 1.00 87.25 80 GLY A N 1
ATOM 658 C CA . GLY A 1 80 ? 3.576 -17.160 -11.271 1.00 87.25 80 GLY A CA 1
ATOM 659 C C . GLY A 1 80 ? 2.186 -16.531 -11.203 1.00 87.25 80 GLY A C 1
ATOM 660 O O . GLY A 1 80 ? 1.448 -16.479 -12.192 1.00 87.25 80 GLY A O 1
ATOM 661 N N . GLU A 1 81 ? 1.832 -16.075 -10.006 1.00 90.75 81 GLU A N 1
ATOM 662 C CA . GLU A 1 81 ? 0.473 -15.675 -9.650 1.00 90.75 81 GLU A CA 1
ATOM 663 C C . GLU A 1 81 ? 0.443 -14.273 -9.033 1.00 90.75 81 GLU A C 1
ATOM 665 O O . GLU A 1 81 ? 1.373 -13.847 -8.348 1.00 90.75 81 GLU A O 1
ATOM 670 N N . LEU A 1 82 ? -0.646 -13.553 -9.288 1.00 89.00 82 LEU A N 1
ATOM 671 C CA . LEU A 1 82 ? -0.979 -12.265 -8.689 1.00 89.00 82 LEU A CA 1
ATOM 672 C C . LEU A 1 82 ? -2.262 -12.463 -7.865 1.00 89.00 82 LEU A C 1
ATOM 674 O O . LEU A 1 82 ? -3.356 -12.293 -8.419 1.00 89.00 82 LEU A O 1
ATOM 678 N N . PRO A 1 83 ? -2.143 -12.903 -6.597 1.00 88.56 83 PRO A N 1
ATOM 679 C CA . PRO A 1 83 ? -3.283 -13.307 -5.783 1.00 88.56 83 PRO A CA 1
ATOM 680 C C . PRO A 1 83 ? -4.153 -12.124 -5.349 1.00 88.56 83 PRO A C 1
ATOM 682 O O . PRO A 1 83 ? -3.689 -10.984 -5.248 1.00 88.56 83 PRO A O 1
ATOM 685 N N . LYS A 1 84 ? -5.426 -12.397 -5.042 1.00 85.88 84 LYS A N 1
ATOM 686 C CA . LYS A 1 84 ? -6.366 -11.406 -4.482 1.00 85.88 84 LYS A CA 1
ATOM 687 C C . LYS A 1 84 ? -6.508 -11.599 -2.966 1.00 85.88 84 LYS A C 1
ATOM 689 O O . LYS A 1 84 ? -7.446 -12.241 -2.507 1.00 85.88 84 LYS A O 1
ATOM 694 N N . THR A 1 85 ? -5.592 -11.024 -2.185 1.00 82.31 85 THR A N 1
ATOM 695 C CA . THR A 1 85 ? -5.511 -11.238 -0.722 1.00 82.31 85 THR A CA 1
ATOM 696 C C . THR A 1 85 ? -6.623 -10.583 0.108 1.00 82.31 85 THR A C 1
ATOM 698 O O . THR A 1 85 ? -6.870 -11.041 1.218 1.00 82.31 85 THR A O 1
ATOM 701 N N . GLY A 1 86 ? -7.320 -9.564 -0.410 1.00 81.12 86 GLY A N 1
ATOM 702 C CA . GLY A 1 86 ? -8.475 -8.933 0.249 1.00 81.12 86 GLY A CA 1
ATOM 703 C C . GLY A 1 86 ? -8.159 -7.622 0.985 1.00 81.12 86 GLY A C 1
ATOM 704 O O . GLY A 1 86 ? -7.336 -6.834 0.522 1.00 81.12 86 GLY A O 1
ATOM 705 N N . GLY A 1 87 ? -8.854 -7.384 2.102 1.00 82.56 87 GLY A N 1
ATOM 706 C CA . GLY A 1 87 ? -8.695 -6.230 2.995 1.00 82.56 87 GLY A CA 1
ATOM 707 C C . GLY A 1 87 ? -9.891 -5.270 3.028 1.00 82.56 87 GLY A C 1
ATOM 708 O O . GLY A 1 87 ? -10.374 -4.813 1.991 1.00 82.56 87 GLY A O 1
ATOM 709 N N . ASP A 1 88 ? -10.337 -4.920 4.238 1.00 84.94 88 ASP A N 1
ATOM 710 C CA . ASP A 1 88 ? -11.470 -4.016 4.498 1.00 84.94 88 ASP A CA 1
ATOM 711 C C . ASP A 1 88 ? -11.025 -2.589 4.838 1.00 84.94 88 ASP A C 1
ATOM 713 O O . ASP A 1 88 ? -11.681 -1.622 4.441 1.00 84.94 88 ASP A O 1
ATOM 717 N N . ILE A 1 89 ? -9.899 -2.446 5.543 1.00 84.81 89 ILE A N 1
ATOM 718 C CA . ILE A 1 89 ? -9.253 -1.158 5.821 1.00 84.81 89 ILE A CA 1
ATOM 719 C C . ILE A 1 89 ? -7.774 -1.272 5.447 1.00 84.81 89 ILE A C 1
ATOM 721 O O . ILE A 1 89 ? -7.085 -2.211 5.840 1.00 84.81 89 ILE A O 1
ATOM 725 N N . PHE A 1 90 ? -7.287 -0.281 4.710 1.00 87.31 90 PHE A N 1
ATOM 726 C CA . PHE A 1 90 ? -5.883 -0.089 4.370 1.00 87.31 90 PHE A CA 1
ATOM 727 C C . PHE A 1 90 ? -5.440 1.246 4.960 1.00 87.31 90 PHE A C 1
ATOM 729 O O . PHE A 1 90 ? -6.087 2.263 4.715 1.00 87.31 90 PHE A O 1
ATOM 736 N N . VAL A 1 91 ? -4.353 1.279 5.723 1.00 86.75 91 VAL A N 1
ATOM 737 C CA . VAL A 1 91 ? -3.784 2.534 6.231 1.00 86.75 91 VAL A CA 1
ATOM 738 C C . VAL A 1 91 ? -2.346 2.624 5.751 1.00 86.75 91 VAL A C 1
ATOM 740 O O . VAL A 1 91 ? -1.546 1.730 6.007 1.00 86.75 91 VAL A O 1
ATOM 743 N N . HIS A 1 92 ? -2.008 3.708 5.067 1.00 88.38 92 HIS A N 1
ATOM 744 C CA . HIS A 1 92 ? -0.646 4.000 4.635 1.00 88.38 92 HIS A CA 1
ATOM 745 C C . HIS A 1 92 ? -0.176 5.300 5.290 1.00 88.38 92 HIS A C 1
ATOM 747 O O . HIS A 1 92 ? -0.921 6.280 5.289 1.00 88.38 92 HIS A O 1
ATOM 753 N N . ALA A 1 93 ? 1.039 5.316 5.842 1.00 88.38 93 ALA A N 1
ATOM 754 C CA . ALA A 1 93 ? 1.616 6.488 6.501 1.00 88.38 93 ALA A CA 1
ATOM 755 C C . ALA A 1 93 ? 3.122 6.647 6.212 1.00 88.38 93 ALA A C 1
ATOM 757 O O . ALA A 1 93 ? 3.860 5.662 6.222 1.00 88.38 93 ALA A O 1
ATOM 758 N N . LYS A 1 94 ? 3.580 7.889 6.001 1.00 87.31 94 LYS A N 1
ATOM 759 C CA . LYS A 1 94 ? 4.995 8.285 5.876 1.00 87.31 94 LYS A CA 1
ATOM 760 C C . LYS A 1 94 ? 5.346 9.339 6.928 1.00 87.31 94 LYS A C 1
ATOM 762 O O . LYS A 1 94 ? 4.602 10.291 7.124 1.00 87.31 94 LYS A O 1
ATOM 767 N N . CYS A 1 95 ? 6.495 9.166 7.571 1.00 84.50 95 CYS A N 1
ATOM 768 C CA . CYS A 1 95 ? 7.115 10.106 8.513 1.00 84.50 95 CYS A CA 1
ATOM 769 C C . CYS A 1 95 ? 8.615 9.781 8.583 1.00 84.50 95 CYS A C 1
ATOM 771 O O . CYS A 1 95 ? 8.975 8.606 8.474 1.00 84.50 95 CYS A O 1
ATOM 773 N N . ASN A 1 96 ? 9.491 10.771 8.788 1.00 82.38 96 ASN A N 1
ATOM 774 C CA . ASN A 1 96 ? 10.930 10.512 8.951 1.00 82.38 96 ASN A CA 1
ATOM 775 C C . ASN A 1 96 ? 11.271 9.830 10.296 1.00 82.38 96 ASN A C 1
ATOM 777 O O . ASN A 1 96 ? 12.308 9.169 10.404 1.00 82.38 96 ASN A O 1
ATOM 781 N N . ASN A 1 97 ? 10.378 9.899 11.290 1.00 83.00 97 ASN A N 1
ATOM 782 C CA . ASN A 1 97 ? 10.526 9.238 12.582 1.00 83.00 97 ASN A CA 1
ATOM 783 C C . ASN A 1 97 ? 9.821 7.865 12.628 1.00 83.00 97 ASN A C 1
ATOM 785 O O . ASN A 1 97 ? 8.595 7.745 12.702 1.00 83.00 97 ASN A O 1
ATOM 789 N N . HIS A 1 98 ? 10.627 6.801 12.664 1.00 82.94 98 HIS A N 1
ATOM 790 C CA . HIS A 1 98 ? 10.173 5.405 12.709 1.00 82.94 98 HIS A CA 1
ATOM 791 C C . HIS A 1 98 ? 9.329 5.060 13.956 1.00 82.94 98 HIS A C 1
ATOM 793 O O . HIS A 1 98 ? 8.457 4.187 13.888 1.00 82.94 98 HIS A O 1
ATOM 799 N N . GLY A 1 99 ? 9.583 5.741 15.083 1.00 85.75 99 GLY A N 1
ATOM 800 C CA . GLY A 1 99 ? 8.883 5.545 16.356 1.00 85.75 99 GLY A CA 1
ATOM 801 C C . GLY A 1 99 ? 7.488 6.166 16.362 1.00 85.75 99 GLY A C 1
ATOM 802 O O . GLY A 1 99 ? 6.534 5.516 16.775 1.00 85.75 99 GLY A O 1
ATOM 803 N N . MET A 1 100 ? 7.328 7.358 15.783 1.00 84.88 100 MET A N 1
ATOM 804 C CA . MET A 1 100 ? 6.014 8.010 15.656 1.00 84.88 100 MET A CA 1
ATOM 805 C C . MET A 1 100 ? 5.040 7.176 14.811 1.00 84.88 100 MET A C 1
ATOM 807 O O . MET A 1 100 ? 3.851 7.093 15.114 1.00 84.88 100 MET A O 1
ATOM 811 N N . LEU A 1 101 ? 5.551 6.463 13.804 1.00 85.75 101 LEU A N 1
ATOM 812 C CA . LEU A 1 101 ? 4.765 5.483 13.053 1.00 85.75 101 LEU A CA 1
ATOM 813 C C . LEU A 1 101 ? 4.443 4.216 13.868 1.00 85.75 101 LEU A C 1
ATOM 815 O O . LEU A 1 101 ? 3.404 3.609 13.632 1.00 85.75 101 LEU A O 1
ATOM 819 N N . PHE A 1 102 ? 5.279 3.819 14.835 1.00 87.62 102 PHE A N 1
ATOM 820 C CA . PHE A 1 102 ? 4.985 2.696 15.741 1.00 87.62 102 PHE A CA 1
ATOM 821 C C . PHE A 1 102 ? 3.878 3.043 16.737 1.00 87.62 102 PHE A C 1
ATOM 823 O O . PHE A 1 102 ? 2.949 2.256 16.925 1.00 87.62 102 PHE A O 1
ATOM 830 N N . ASP A 1 103 ? 3.929 4.235 17.328 1.00 87.94 103 ASP A N 1
ATOM 831 C CA . ASP A 1 103 ? 2.856 4.700 18.204 1.00 87.94 103 ASP A CA 1
ATOM 832 C C . ASP A 1 103 ? 1.551 4.930 17.426 1.00 87.94 103 ASP A C 1
ATOM 834 O O . ASP A 1 103 ? 0.476 4.677 17.970 1.00 87.94 103 ASP A O 1
ATOM 838 N N . LEU A 1 104 ? 1.615 5.273 16.130 1.00 86.00 104 LEU A N 1
ATOM 839 C CA . LEU A 1 104 ? 0.437 5.298 15.256 1.00 86.00 104 LEU A CA 1
ATOM 840 C C . LEU A 1 104 ? -0.148 3.894 15.039 1.00 86.00 104 LEU A C 1
ATOM 842 O O . LEU A 1 104 ? -1.354 3.726 15.221 1.00 86.00 104 LEU A O 1
ATOM 846 N N . ALA A 1 105 ? 0.680 2.887 14.719 1.00 86.38 105 ALA A N 1
ATOM 847 C CA . ALA A 1 105 ? 0.249 1.486 14.605 1.00 86.38 105 ALA A CA 1
ATOM 848 C C . ALA A 1 105 ? -0.519 1.051 15.857 1.00 86.38 105 ALA A C 1
ATOM 850 O O . ALA A 1 105 ? -1.682 0.647 15.814 1.00 86.38 105 ALA A O 1
ATOM 851 N N . LYS A 1 106 ? 0.153 1.210 16.998 1.00 87.31 106 LYS A N 1
ATOM 852 C CA . LYS A 1 106 ? -0.315 0.841 18.328 1.00 87.31 106 LYS A CA 1
ATOM 853 C C . LYS A 1 106 ? -1.601 1.576 18.697 1.00 87.31 106 LYS A C 1
ATOM 855 O O . LYS A 1 106 ? -2.537 0.929 19.155 1.00 87.31 106 LYS A O 1
ATOM 860 N N . SER A 1 107 ? -1.680 2.884 18.449 1.00 86.62 107 SER A N 1
ATOM 861 C CA . SER A 1 107 ? -2.876 3.689 18.718 1.00 86.62 107 SER A CA 1
ATOM 862 C C . SER A 1 107 ? -4.076 3.220 17.890 1.00 86.62 107 SER A C 1
ATOM 864 O O . SER A 1 107 ? -5.147 2.997 18.455 1.00 86.62 107 SER A O 1
ATOM 866 N N . ILE A 1 108 ? -3.898 2.962 16.587 1.00 84.12 108 ILE A N 1
ATOM 867 C CA . ILE A 1 108 ? -4.968 2.442 15.719 1.00 84.12 108 ILE A CA 1
ATOM 868 C C . ILE A 1 108 ? -5.465 1.082 16.231 1.00 84.12 108 ILE A C 1
ATOM 870 O O . ILE A 1 108 ? -6.661 0.920 16.464 1.00 84.12 108 ILE A O 1
ATOM 874 N N . ILE A 1 109 ? -4.561 0.123 16.463 1.00 83.12 109 ILE A N 1
ATOM 875 C CA . ILE A 1 109 ? -4.920 -1.238 16.903 1.00 83.12 109 ILE A CA 1
ATOM 876 C C . ILE A 1 109 ? -5.600 -1.214 18.280 1.00 83.12 109 ILE A C 1
ATOM 878 O O . ILE A 1 109 ? -6.617 -1.875 18.472 1.00 83.12 109 ILE A O 1
ATOM 882 N N . GLN A 1 110 ? -5.077 -0.439 19.238 1.00 85.25 110 GLN A N 1
ATOM 883 C CA . GLN A 1 110 ? -5.614 -0.373 20.604 1.00 85.25 110 GLN A CA 1
ATOM 884 C C . GLN A 1 110 ? -6.975 0.333 20.699 1.00 85.25 110 GLN A C 1
ATOM 886 O O . GLN A 1 110 ? -7.684 0.131 21.685 1.00 85.25 110 GLN A O 1
ATOM 891 N N . ASN A 1 111 ? -7.353 1.131 19.694 1.00 82.75 111 ASN A N 1
ATOM 892 C CA . ASN A 1 111 ? -8.664 1.780 19.616 1.00 82.75 111 ASN A CA 1
ATOM 893 C C . ASN A 1 111 ? -9.680 1.027 18.732 1.00 82.75 111 ASN A C 1
ATOM 895 O O . ASN A 1 111 ? -10.857 1.390 18.734 1.00 82.75 111 ASN A O 1
ATOM 899 N N . MET A 1 112 ? -9.279 -0.028 18.010 1.00 80.19 112 MET A N 1
ATOM 900 C CA . MET A 1 112 ? -10.241 -0.922 17.353 1.00 80.19 112 MET A CA 1
ATOM 901 C C . MET A 1 112 ? -11.097 -1.641 18.413 1.00 80.19 112 MET A C 1
ATOM 903 O O . MET A 1 112 ? -10.550 -2.123 19.411 1.00 80.19 112 MET A O 1
ATOM 907 N N . PRO A 1 113 ? -12.427 -1.773 18.232 1.00 80.12 113 PRO A N 1
ATOM 908 C CA . PRO A 1 113 ? -13.244 -2.499 19.195 1.00 80.12 113 PRO A CA 1
ATOM 909 C C . PRO A 1 113 ? -12.868 -3.990 19.226 1.00 80.12 113 PRO A C 1
ATOM 911 O O . PRO A 1 113 ? -12.487 -4.586 18.215 1.00 80.12 113 PRO A O 1
ATOM 914 N N . ARG A 1 114 ? -12.966 -4.611 20.407 1.00 78.88 114 ARG A N 1
ATOM 915 C CA . ARG A 1 114 ? -12.567 -6.015 20.604 1.00 78.88 114 ARG A CA 1
ATOM 916 C C . ARG A 1 114 ? -13.389 -6.944 19.710 1.00 78.88 114 ARG A C 1
ATOM 918 O O . ARG A 1 114 ? -14.611 -6.857 19.690 1.00 78.88 114 ARG A O 1
ATOM 925 N N . GLY A 1 115 ? -12.705 -7.847 19.008 1.00 80.06 115 GLY A N 1
ATOM 926 C CA . GLY A 1 115 ? -13.333 -8.781 18.071 1.00 80.06 115 GLY A CA 1
ATOM 927 C C . GLY A 1 115 ? -13.723 -8.176 16.719 1.00 80.06 115 GLY A C 1
ATOM 928 O O . GLY A 1 115 ? -14.388 -8.859 15.952 1.00 80.06 115 GLY A O 1
ATOM 929 N N . CYS A 1 116 ? -13.334 -6.931 16.407 1.00 78.31 116 CYS A N 1
ATOM 930 C CA . CYS A 1 116 ? -13.585 -6.341 15.086 1.00 78.31 116 CYS A CA 1
ATOM 931 C C . CYS A 1 116 ? -12.546 -6.691 14.022 1.00 78.31 116 CYS A C 1
ATOM 933 O O . CYS 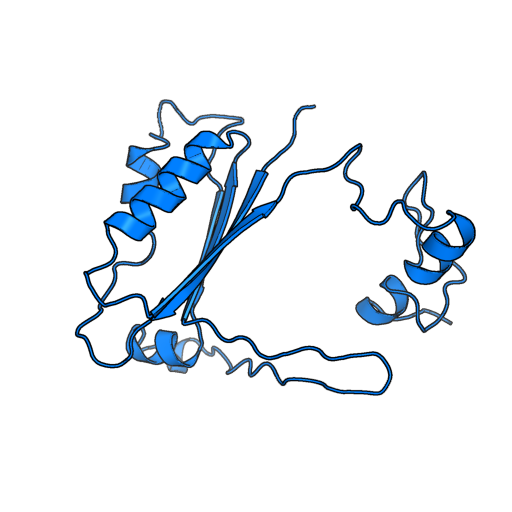A 1 116 ? -12.861 -6.595 12.844 1.00 78.31 116 CYS A O 1
ATOM 935 N N . VAL A 1 117 ? -11.324 -7.068 14.400 1.00 82.69 117 VAL A N 1
ATOM 936 C CA . VAL A 1 117 ? -10.240 -7.393 13.460 1.00 82.69 117 VAL A CA 1
ATOM 937 C C . VAL A 1 117 ? -10.072 -8.910 13.405 1.00 82.69 117 VAL A C 1
ATOM 939 O O . VAL A 1 117 ? -9.792 -9.522 14.432 1.00 82.69 117 VAL A O 1
ATOM 942 N N . ASP A 1 118 ? -10.248 -9.491 12.217 1.00 83.69 118 ASP A N 1
ATOM 943 C CA . ASP A 1 118 ? -9.997 -10.913 11.925 1.00 83.69 118 ASP A CA 1
ATOM 944 C C . ASP A 1 118 ? -8.502 -11.150 11.667 1.00 83.69 118 ASP A C 1
ATOM 946 O O . ASP A 1 118 ? -7.877 -12.013 12.280 1.00 83.69 118 ASP A O 1
ATOM 950 N N . LYS A 1 119 ? -7.901 -10.323 10.798 1.00 84.06 119 LYS A N 1
ATOM 951 C CA . LYS A 1 119 ? -6.469 -10.370 10.460 1.00 84.06 119 LYS A CA 1
ATOM 952 C C . LYS A 1 119 ? -5.878 -8.974 10.390 1.00 84.06 119 LYS A C 1
ATOM 954 O O . LYS A 1 119 ? -6.539 -8.023 9.971 1.00 84.06 119 LYS A O 1
ATOM 959 N N . PHE A 1 120 ? -4.609 -8.889 10.766 1.00 83.94 120 PHE A N 1
ATOM 960 C CA . PHE A 1 120 ? -3.821 -7.669 10.786 1.00 83.94 120 PHE A CA 1
ATOM 961 C C . PHE A 1 120 ? -2.431 -7.935 10.206 1.00 83.94 120 PHE A C 1
ATOM 963 O O . PHE A 1 120 ? -1.751 -8.868 10.633 1.00 83.94 120 PHE A O 1
ATOM 970 N N . GLU A 1 121 ? -2.014 -7.092 9.266 1.00 85.50 121 GLU A N 1
ATOM 971 C CA . GLU A 1 121 ? -0.682 -7.091 8.660 1.00 85.50 121 GLU A CA 1
ATOM 972 C C . GLU A 1 121 ? -0.071 -5.683 8.806 1.00 85.50 121 GLU A C 1
ATOM 974 O O . GLU A 1 121 ? -0.756 -4.688 8.565 1.00 85.50 121 GLU A O 1
ATOM 979 N N . ASP A 1 122 ? 1.205 -5.594 9.201 1.00 87.00 122 ASP A N 1
ATOM 980 C CA . ASP A 1 122 ? 1.976 -4.348 9.392 1.00 87.00 122 ASP A CA 1
ATOM 981 C C . ASP A 1 122 ? 3.311 -4.473 8.650 1.00 87.00 122 ASP A C 1
ATOM 983 O O . ASP A 1 122 ? 4.105 -5.375 8.932 1.00 87.00 122 ASP A O 1
ATOM 987 N N . ILE A 1 123 ? 3.550 -3.593 7.676 1.00 88.06 123 ILE A N 1
ATOM 988 C CA . ILE A 1 123 ? 4.720 -3.632 6.793 1.00 88.06 123 ILE A CA 1
ATOM 989 C C . ILE A 1 123 ? 5.543 -2.353 6.963 1.00 88.06 123 ILE A C 1
ATOM 991 O O . ILE A 1 123 ? 5.052 -1.236 6.783 1.00 88.06 123 ILE A O 1
ATOM 995 N N . TYR A 1 124 ? 6.828 -2.550 7.262 1.00 84.69 124 TYR A N 1
ATOM 996 C CA . TYR A 1 124 ? 7.817 -1.529 7.601 1.00 84.69 124 TYR A CA 1
ATOM 997 C C . TYR A 1 124 ? 8.747 -1.319 6.398 1.00 84.69 124 TYR A C 1
ATOM 999 O O . TYR A 1 124 ? 9.741 -2.026 6.240 1.00 84.69 124 TYR A O 1
ATOM 1007 N N . GLY A 1 125 ? 8.417 -0.375 5.519 1.00 85.06 125 GLY A N 1
ATOM 1008 C CA . GLY A 1 125 ? 9.222 -0.020 4.350 1.00 85.06 125 GLY A CA 1
ATOM 1009 C C . GLY A 1 125 ? 10.247 1.070 4.664 1.00 85.06 125 GLY A C 1
ATOM 1010 O O . GLY A 1 125 ? 9.901 2.146 5.151 1.00 85.06 125 GLY A O 1
ATOM 1011 N N . TRP A 1 126 ? 11.516 0.832 4.340 1.00 83.19 126 TRP A N 1
ATOM 1012 C CA . TRP A 1 126 ? 12.582 1.827 4.462 1.00 83.19 126 TRP A CA 1
ATOM 1013 C C . TRP A 1 126 ? 13.171 2.173 3.094 1.00 83.19 126 TRP A C 1
ATOM 1015 O O . TRP A 1 126 ? 13.235 1.334 2.197 1.00 83.19 126 TRP A O 1
ATOM 1025 N N . THR A 1 127 ? 13.655 3.405 2.949 1.00 82.00 127 THR A N 1
ATOM 1026 C CA . THR A 1 127 ? 14.492 3.791 1.811 1.00 82.00 127 THR A CA 1
ATOM 1027 C C . THR A 1 127 ? 15.829 3.067 1.936 1.00 82.00 127 THR A C 1
ATOM 1029 O O . THR A 1 127 ? 16.583 3.306 2.882 1.00 82.00 127 THR A O 1
ATOM 1032 N N . TYR A 1 128 ? 16.125 2.155 1.012 1.00 83.12 128 TYR A N 1
ATOM 1033 C CA . TYR A 1 128 ? 17.449 1.549 0.914 1.00 83.12 128 TYR A CA 1
ATOM 1034 C C . TYR A 1 128 ? 18.423 2.490 0.170 1.00 83.12 128 TYR A C 1
ATOM 1036 O O . TYR A 1 128 ? 18.052 3.594 -0.240 1.00 83.12 128 TYR A O 1
ATOM 1044 N N . ARG A 1 129 ? 19.708 2.114 0.103 1.00 81.44 129 ARG A N 1
ATOM 1045 C CA . ARG A 1 129 ? 20.827 2.991 -0.285 1.00 81.44 129 ARG A CA 1
ATOM 1046 C C . ARG A 1 129 ? 20.551 3.729 -1.595 1.00 81.44 129 ARG A C 1
ATOM 1048 O O . ARG A 1 129 ? 20.238 3.108 -2.609 1.00 81.44 129 ARG A O 1
ATOM 1055 N N . ASP A 1 130 ? 20.681 5.052 -1.543 1.00 80.88 130 ASP A N 1
ATOM 1056 C CA . ASP A 1 130 ? 20.522 5.963 -2.683 1.00 80.88 130 ASP A CA 1
ATOM 1057 C C . ASP A 1 130 ? 19.142 5.873 -3.370 1.00 80.88 130 ASP A C 1
ATOM 1059 O O . ASP A 1 130 ? 19.002 6.139 -4.560 1.00 80.88 130 ASP A O 1
ATOM 1063 N N . GLY A 1 131 ? 18.108 5.480 -2.613 1.00 75.38 131 GLY A N 1
ATOM 1064 C CA . GLY A 1 131 ? 16.735 5.327 -3.105 1.00 75.38 131 GLY A CA 1
ATOM 1065 C C . GLY A 1 131 ? 16.487 4.051 -3.917 1.00 75.38 131 GLY A C 1
ATOM 1066 O O . GLY A 1 131 ? 15.414 3.904 -4.501 1.00 75.38 131 GLY A O 1
ATOM 1067 N N . ARG A 1 132 ? 17.462 3.135 -3.976 1.00 81.56 132 ARG A N 1
ATOM 1068 C CA . ARG A 1 132 ? 17.403 1.922 -4.804 1.00 81.56 132 ARG A CA 1
ATOM 1069 C C . ARG A 1 132 ? 16.591 0.808 -4.138 1.00 81.56 132 ARG A C 1
ATOM 1071 O O . ARG A 1 132 ? 16.420 0.781 -2.921 1.00 81.56 132 ARG A O 1
ATOM 1078 N N . ASP A 1 133 ? 16.097 -0.124 -4.950 1.00 83.44 133 ASP A N 1
ATOM 1079 C CA . ASP A 1 133 ? 15.429 -1.339 -4.474 1.00 83.44 133 ASP A CA 1
ATOM 1080 C C . ASP A 1 133 ? 16.418 -2.385 -3.913 1.00 83.44 133 ASP A C 1
ATOM 1082 O O . ASP A 1 133 ? 17.636 -2.249 -4.023 1.00 83.44 133 ASP A O 1
ATOM 1086 N N . LEU A 1 134 ? 15.881 -3.455 -3.316 1.00 86.06 134 LEU A N 1
ATOM 1087 C CA . LEU A 1 134 ? 16.664 -4.556 -2.739 1.00 86.06 134 LEU A CA 1
ATOM 1088 C C . LEU A 1 134 ? 17.117 -5.613 -3.770 1.00 86.06 134 LEU A C 1
ATOM 1090 O O . LEU A 1 134 ? 17.666 -6.643 -3.383 1.00 86.06 134 LEU A O 1
ATOM 1094 N N . SER A 1 135 ? 16.900 -5.408 -5.075 1.00 79.69 135 SER A N 1
ATOM 1095 C CA . SER A 1 135 ? 17.242 -6.398 -6.112 1.00 79.69 135 SER A CA 1
ATOM 1096 C C . SER A 1 135 ? 18.698 -6.273 -6.594 1.00 79.69 135 SER A C 1
ATOM 1098 O O . SER A 1 135 ? 18.972 -6.260 -7.790 1.00 79.69 135 SER A O 1
ATOM 1100 N N . GLU A 1 136 ? 19.656 -6.147 -5.671 1.00 68.00 136 GLU A N 1
ATOM 1101 C CA . GLU A 1 136 ? 21.104 -6.045 -5.965 1.00 68.00 136 GLU A CA 1
ATOM 1102 C C . GLU A 1 136 ? 21.772 -7.405 -6.289 1.00 68.00 136 GLU A C 1
ATOM 1104 O O . GLU A 1 136 ? 22.991 -7.497 -6.383 1.00 68.00 136 GLU A O 1
ATOM 1109 N N . PHE A 1 137 ? 20.988 -8.474 -6.462 1.00 61.62 137 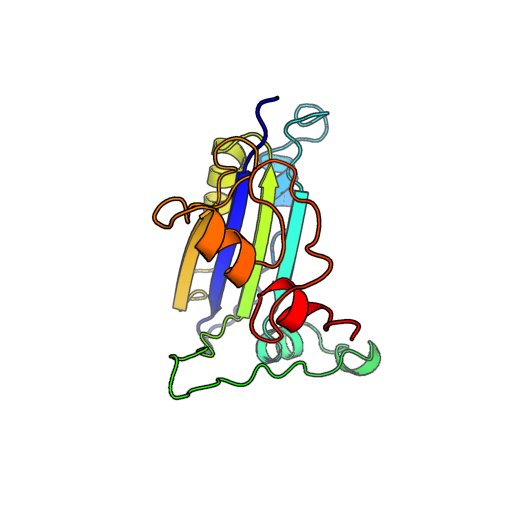PHE A N 1
ATOM 1110 C CA . PHE A 1 137 ? 21.466 -9.856 -6.644 1.00 61.62 137 PHE A CA 1
ATOM 1111 C C . PHE A 1 137 ? 21.648 -10.289 -8.113 1.00 61.62 137 PHE A C 1
ATOM 1113 O O . PHE A 1 137 ? 21.813 -11.476 -8.388 1.00 61.62 137 PHE A O 1
ATOM 1120 N N . VAL A 1 138 ? 21.573 -9.352 -9.060 1.00 73.00 138 VAL A N 1
ATOM 1121 C CA . VAL A 1 138 ? 21.661 -9.586 -10.513 1.00 73.00 138 VAL A CA 1
ATOM 1122 C C . VAL A 1 138 ? 22.622 -8.557 -11.107 1.00 73.00 138 VAL A C 1
ATOM 1124 O O . VAL A 1 138 ? 22.714 -7.445 -10.588 1.00 73.00 138 VAL A O 1
ATOM 1127 N N . ASP A 1 139 ? 23.339 -8.917 -12.172 1.00 83.62 139 ASP A N 1
ATOM 1128 C CA . ASP A 1 139 ? 24.230 -7.992 -12.874 1.00 83.62 139 ASP A CA 1
ATOM 1129 C C . ASP A 1 139 ? 23.471 -6.788 -13.461 1.00 83.62 139 ASP A C 1
ATOM 1131 O O . ASP A 1 139 ? 22.304 -6.897 -13.856 1.00 83.62 139 ASP A O 1
ATOM 1135 N N . ASP A 1 140 ? 24.149 -5.638 -13.536 1.00 84.06 140 ASP A N 1
ATOM 1136 C CA . ASP A 1 140 ? 23.540 -4.395 -14.015 1.00 84.06 140 ASP A CA 1
ATOM 1137 C C . ASP A 1 140 ? 22.969 -4.556 -15.436 1.00 84.06 140 ASP A C 1
ATOM 1139 O O . ASP A 1 140 ? 21.843 -4.139 -15.672 1.00 84.06 140 ASP A O 1
ATOM 1143 N N . GLU A 1 141 ? 23.663 -5.206 -16.380 1.00 86.19 141 GLU A N 1
ATOM 1144 C CA . GLU A 1 141 ? 23.208 -5.287 -17.780 1.00 86.19 141 GLU A CA 1
ATOM 1145 C C . GLU A 1 141 ? 21.890 -6.075 -17.926 1.00 86.19 141 GLU A C 1
ATOM 1147 O O . GLU A 1 141 ? 20.985 -5.683 -18.675 1.00 86.19 141 GLU A O 1
ATOM 1152 N N . THR A 1 142 ? 21.748 -7.179 -17.194 1.00 87.00 142 THR A N 1
ATOM 1153 C CA . THR A 1 142 ? 20.503 -7.952 -17.105 1.00 87.00 142 THR A CA 1
ATOM 1154 C C . THR A 1 142 ? 19.411 -7.154 -16.392 1.00 87.00 142 THR A C 1
ATOM 1156 O O . THR A 1 142 ? 18.277 -7.093 -16.882 1.00 87.00 142 THR A O 1
ATOM 1159 N N . LYS A 1 143 ? 19.744 -6.483 -15.281 1.00 87.75 143 LYS A N 1
ATOM 1160 C CA . LYS A 1 143 ? 18.793 -5.675 -14.503 1.00 87.75 143 LYS A CA 1
ATOM 1161 C C . LYS A 1 143 ? 18.272 -4.466 -15.292 1.00 87.75 143 LYS A C 1
ATOM 1163 O O . LYS A 1 143 ? 17.063 -4.230 -15.304 1.00 87.75 143 LYS A O 1
ATOM 1168 N N . GLU A 1 144 ? 19.130 -3.765 -16.033 1.00 91.06 144 GLU A N 1
ATOM 1169 C CA . GLU A 1 144 ? 18.754 -2.655 -16.919 1.00 91.06 144 GLU A CA 1
ATOM 1170 C C . GLU A 1 144 ? 17.759 -3.107 -18.000 1.00 91.06 144 GLU A C 1
ATOM 1172 O O . GLU A 1 144 ? 16.751 -2.436 -18.239 1.00 91.06 144 GLU A O 1
ATOM 1177 N N . LYS A 1 145 ? 17.972 -4.286 -18.607 1.00 90.94 145 LYS A N 1
ATOM 1178 C CA . LYS A 1 145 ? 17.045 -4.878 -19.595 1.00 90.94 145 LYS A CA 1
ATOM 1179 C C . LYS A 1 145 ? 15.701 -5.281 -18.984 1.00 90.94 145 LYS A C 1
ATOM 1181 O O . LYS A 1 145 ? 14.678 -5.174 -19.662 1.00 90.94 145 LYS A O 1
ATOM 1186 N N . TRP A 1 146 ? 15.685 -5.756 -17.737 1.00 90.69 146 TRP A N 1
ATOM 1187 C CA . TRP A 1 146 ? 14.456 -6.142 -17.033 1.00 90.69 146 TRP A CA 1
ATOM 1188 C C . TRP A 1 146 ? 13.656 -4.931 -16.542 1.00 90.69 146 TRP A C 1
ATOM 1190 O O . TRP A 1 146 ? 12.430 -4.932 -16.642 1.00 90.69 146 TRP A O 1
ATOM 1200 N N . ILE A 1 147 ? 14.319 -3.879 -16.059 1.00 91.12 147 ILE A N 1
ATOM 1201 C CA . ILE A 1 147 ? 13.656 -2.653 -15.593 1.00 91.12 147 ILE A CA 1
ATOM 1202 C C . ILE A 1 147 ? 13.252 -1.767 -16.780 1.00 91.12 147 ILE A C 1
ATOM 1204 O O . ILE A 1 147 ? 12.112 -1.307 -16.845 1.00 91.12 147 ILE A O 1
ATOM 1208 N N . GLY A 1 148 ? 14.155 -1.552 -17.738 1.00 91.19 148 GLY A N 1
ATOM 1209 C CA . GLY A 1 148 ? 14.011 -0.574 -18.822 1.00 91.19 148 GLY A CA 1
ATOM 1210 C C . GLY A 1 148 ? 14.640 0.795 -18.518 1.00 91.19 148 GLY A C 1
ATOM 1211 O O . GLY A 1 148 ? 14.273 1.780 -19.163 1.00 91.19 148 GLY A O 1
ATOM 1212 N N . ARG A 1 149 ? 15.556 0.879 -17.542 1.00 90.25 149 ARG A N 1
ATOM 1213 C CA . ARG A 1 149 ? 16.297 2.095 -17.139 1.00 90.25 149 ARG A CA 1
ATOM 1214 C C . ARG A 1 149 ? 17.754 1.752 -16.813 1.00 90.25 149 ARG A C 1
ATOM 1216 O O . ARG A 1 149 ? 18.007 0.604 -16.463 1.00 90.25 149 ARG A O 1
ATOM 1223 N N . THR A 1 150 ? 18.669 2.722 -16.880 1.00 89.69 150 THR A N 1
ATOM 1224 C CA . THR A 1 150 ? 20.071 2.536 -16.465 1.00 89.69 150 THR A CA 1
ATOM 1225 C C . THR A 1 150 ? 20.222 2.457 -14.944 1.00 89.69 150 THR A C 1
ATOM 1227 O O . THR A 1 150 ? 19.508 3.145 -14.214 1.00 89.69 150 THR A O 1
ATOM 1230 N N . MET A 1 151 ? 21.156 1.644 -14.445 1.00 86.19 151 MET A N 1
ATOM 1231 C CA . MET A 1 151 ? 21.285 1.359 -13.006 1.00 86.19 151 MET A CA 1
ATOM 1232 C C . MET A 1 151 ? 21.999 2.450 -12.200 1.00 86.19 151 MET A C 1
ATOM 1234 O O . MET A 1 151 ? 21.779 2.554 -10.993 1.00 86.19 151 MET A O 1
ATOM 1238 N N . LYS A 1 152 ? 22.832 3.273 -12.849 1.00 83.44 152 LYS A N 1
ATOM 1239 C CA . LYS A 1 152 ? 23.560 4.381 -12.201 1.00 83.44 152 LYS A CA 1
ATOM 1240 C C . LYS A 1 152 ? 22.731 5.660 -12.166 1.00 83.44 152 LYS A C 1
ATOM 1242 O O . LYS A 1 152 ? 22.453 6.192 -11.098 1.00 83.44 152 LYS A O 1
ATOM 1247 N N . ASP A 1 153 ? 22.301 6.115 -13.339 1.00 86.06 153 ASP A N 1
ATOM 1248 C CA . ASP A 1 153 ? 21.695 7.439 -13.525 1.00 86.06 153 ASP A CA 1
ATOM 1249 C C . ASP A 1 153 ? 20.161 7.397 -13.652 1.00 86.06 153 ASP A C 1
ATOM 1251 O O . ASP A 1 153 ? 19.509 8.432 -13.785 1.00 86.06 153 ASP A O 1
ATOM 1255 N N . SER A 1 154 ? 19.557 6.201 -13.633 1.00 86.12 154 SER A N 1
ATOM 1256 C CA . SER A 1 154 ? 18.113 5.992 -13.814 1.00 86.12 154 SER A CA 1
ATOM 1257 C C . SER A 1 154 ? 17.538 6.546 -15.129 1.00 86.12 154 SER A C 1
ATOM 1259 O O . SER A 1 154 ? 16.328 6.785 -15.213 1.00 86.12 154 SER A O 1
ATOM 1261 N N . PHE A 1 155 ? 18.339 6.724 -16.184 1.00 89.94 155 PHE A N 1
ATOM 1262 C CA . PHE A 1 155 ? 17.834 7.164 -17.491 1.00 89.94 155 PHE A CA 1
ATOM 1263 C C . PHE A 1 155 ? 16.992 6.067 -18.152 1.00 89.94 155 PHE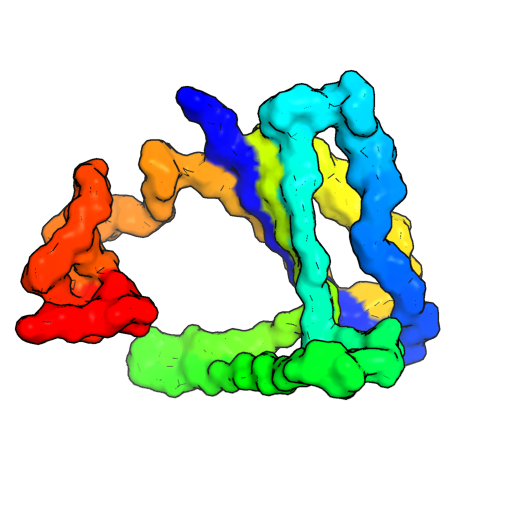 A C 1
ATOM 1265 O O . PHE A 1 155 ? 17.339 4.892 -18.096 1.00 89.94 155 PHE A O 1
ATOM 1272 N N . GLU A 1 156 ? 15.871 6.426 -18.779 1.00 88.50 156 GLU A N 1
ATOM 1273 C CA . GLU A 1 156 ? 15.019 5.453 -19.470 1.00 88.50 156 GLU A CA 1
ATOM 1274 C C . GLU A 1 156 ? 15.697 4.931 -20.745 1.00 88.50 156 GLU A C 1
ATOM 1276 O O . GLU A 1 156 ? 16.177 5.708 -21.572 1.00 88.50 156 GLU A O 1
ATOM 1281 N N . LEU A 1 157 ? 15.711 3.608 -20.936 1.00 89.00 157 LEU A N 1
ATOM 1282 C CA . LEU A 1 157 ? 16.316 3.007 -22.119 1.00 89.00 157 LEU A CA 1
ATOM 1283 C C . LEU A 1 157 ? 15.483 3.313 -23.372 1.00 89.00 157 LEU A C 1
ATOM 1285 O O . LEU A 1 157 ? 14.298 2.965 -23.461 1.00 89.00 157 LEU A O 1
ATOM 1289 N N . ILE A 1 158 ? 16.144 3.906 -24.371 1.00 86.75 158 ILE A N 1
ATOM 1290 C CA . ILE A 1 158 ? 15.583 4.191 -25.702 1.00 86.75 158 ILE A CA 1
ATOM 1291 C C . ILE A 1 158 ? 15.110 2.884 -26.358 1.00 86.75 158 ILE A C 1
ATOM 1293 O O . ILE A 1 158 ? 13.972 2.791 -26.808 1.00 86.75 158 ILE A O 1
ATOM 1297 N N . ARG A 1 159 ? 15.965 1.852 -26.351 1.00 85.81 159 ARG A N 1
ATOM 1298 C CA . ARG A 1 159 ? 15.660 0.497 -26.836 1.00 85.81 159 ARG A CA 1
ATOM 1299 C C . ARG A 1 159 ? 15.479 -0.456 -25.653 1.00 85.81 159 ARG A C 1
ATOM 1301 O O . ARG A 1 159 ? 16.413 -1.147 -25.260 1.00 85.81 159 ARG A O 1
ATOM 1308 N N . LYS A 1 160 ? 14.275 -0.476 -25.081 1.00 88.88 160 LYS A N 1
ATOM 1309 C CA . LYS A 1 160 ? 13.877 -1.389 -23.994 1.00 88.88 160 LYS A CA 1
ATOM 1310 C C . LYS A 1 160 ? 13.068 -2.582 -24.527 1.00 88.88 160 LYS A C 1
ATOM 1312 O O . LYS A 1 160 ? 12.267 -2.396 -25.441 1.00 88.88 160 LYS A O 1
ATOM 1317 N N . PRO A 1 161 ? 13.218 -3.798 -23.969 1.00 90.31 161 PRO A N 1
ATOM 1318 C CA . PRO A 1 161 ? 12.364 -4.931 -24.326 1.00 90.31 161 PRO A CA 1
ATOM 1319 C C . PRO A 1 161 ? 10.885 -4.673 -24.003 1.00 90.31 161 PRO A C 1
ATOM 1321 O O . PRO A 1 161 ? 10.572 -4.117 -22.951 1.00 90.31 161 PRO A O 1
ATOM 1324 N N . ASN A 1 162 ? 9.963 -5.187 -24.826 1.00 90.69 162 ASN A N 1
ATOM 1325 C CA . ASN A 1 162 ? 8.508 -5.144 -24.564 1.00 90.69 162 ASN A CA 1
ATOM 1326 C C . ASN A 1 162 ? 8.081 -5.893 -23.278 1.00 90.69 162 ASN A C 1
ATOM 1328 O O . ASN A 1 162 ? 6.951 -5.753 -22.810 1.00 90.69 162 ASN A O 1
ATOM 1332 N N . THR A 1 163 ? 8.974 -6.708 -22.716 1.00 89.75 163 THR A N 1
ATOM 1333 C CA . THR A 1 163 ? 8.822 -7.410 -21.434 1.00 89.75 163 THR A CA 1
ATOM 1334 C C . THR A 1 163 ? 9.359 -6.627 -20.233 1.00 89.75 163 THR A C 1
ATOM 1336 O O . THR A 1 163 ? 9.064 -7.017 -19.107 1.00 89.75 163 THR A O 1
ATOM 1339 N N . SER A 1 164 ? 10.115 -5.541 -20.445 1.00 92.00 164 SER A N 1
ATOM 1340 C CA . SER A 1 164 ? 10.698 -4.734 -19.363 1.00 92.00 164 SER A CA 1
ATOM 1341 C C . SER A 1 164 ? 9.632 -4.028 -18.524 1.00 92.00 164 SER A C 1
ATOM 1343 O O . SER A 1 164 ? 8.570 -3.670 -19.037 1.00 92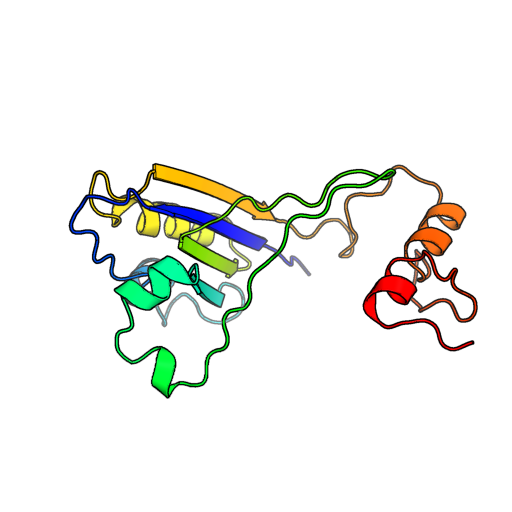.00 164 SER A O 1
ATOM 1345 N N . HIS A 1 165 ? 9.911 -3.791 -17.241 1.00 90.44 165 HIS A N 1
ATOM 1346 C CA . HIS A 1 165 ? 8.962 -3.188 -16.304 1.00 90.44 165 HIS A CA 1
ATOM 1347 C C . HIS A 1 165 ? 8.394 -1.857 -16.826 1.00 90.44 165 HIS A C 1
ATOM 1349 O O . HIS A 1 165 ? 7.176 -1.704 -16.900 1.00 90.44 165 HIS A O 1
ATOM 1355 N N . VAL A 1 166 ? 9.249 -0.935 -17.288 1.00 91.06 166 VAL A N 1
ATOM 1356 C CA . VAL A 1 166 ? 8.811 0.329 -17.910 1.00 91.06 166 VAL A CA 1
ATOM 1357 C C . VAL A 1 166 ? 7.895 0.066 -19.111 1.00 91.06 166 VAL A C 1
ATOM 1359 O O . VAL A 1 166 ? 6.780 0.585 -19.146 1.00 91.06 166 VAL A O 1
ATOM 1362 N N . ALA A 1 167 ? 8.295 -0.793 -20.057 1.00 92.06 167 ALA A N 1
ATOM 1363 C CA . ALA A 1 167 ? 7.477 -1.088 -21.240 1.00 92.06 167 ALA A CA 1
ATOM 1364 C C . ALA A 1 167 ? 6.126 -1.744 -20.900 1.00 92.06 167 ALA A C 1
ATOM 1366 O O . ALA A 1 167 ? 5.151 -1.572 -21.631 1.00 92.06 167 ALA A O 1
ATOM 1367 N N . ARG A 1 168 ? 6.044 -2.473 -19.781 1.00 90.38 168 ARG A N 1
ATOM 1368 C CA . ARG A 1 168 ? 4.810 -3.096 -19.278 1.00 90.38 168 ARG A CA 1
ATOM 1369 C C . ARG A 1 168 ? 3.894 -2.124 -18.526 1.00 90.38 168 ARG A C 1
ATOM 1371 O O . ARG A 1 168 ? 2.706 -2.419 -18.424 1.00 90.38 168 ARG A O 1
ATOM 1378 N N . MET A 1 169 ? 4.419 -0.999 -18.034 1.00 89.88 169 MET A N 1
ATOM 1379 C CA . MET A 1 169 ? 3.666 0.008 -17.271 1.00 89.88 169 MET A CA 1
ATOM 1380 C C . MET A 1 169 ? 3.229 1.218 -18.110 1.00 89.88 169 MET A C 1
ATOM 1382 O O . MET A 1 169 ? 2.105 1.684 -17.939 1.00 89.88 169 MET A O 1
ATOM 1386 N N . VAL A 1 170 ? 4.076 1.714 -19.023 1.00 86.00 170 VAL A N 1
ATOM 1387 C CA . VAL A 1 170 ? 3.776 2.890 -19.878 1.00 86.00 170 VAL A CA 1
ATOM 1388 C C . VAL A 1 170 ? 3.735 2.578 -21.381 1.00 86.00 170 VAL A C 1
ATOM 1390 O O . VAL A 1 170 ? 3.501 3.470 -22.194 1.00 86.00 170 VAL A O 1
ATOM 1393 N N . GLY A 1 171 ? 3.935 1.313 -21.762 1.00 75.25 171 GLY A N 1
ATOM 1394 C CA . GLY A 1 171 ? 4.118 0.903 -23.155 1.00 75.25 171 GLY A CA 1
ATOM 1395 C C . GLY A 1 171 ? 5.548 1.132 -23.653 1.00 75.25 171 GLY A C 1
ATOM 1396 O O . GLY A 1 171 ? 6.371 1.772 -22.998 1.00 75.25 171 GLY A O 1
ATOM 1397 N N . CYS A 1 172 ? 5.855 0.621 -24.845 1.00 65.38 172 CYS A N 1
ATOM 1398 C CA . CYS A 1 172 ? 7.058 1.008 -25.577 1.00 65.38 172 CYS A CA 1
ATOM 1399 C C . CYS A 1 172 ? 6.655 1.818 -26.810 1.00 65.38 172 CYS A C 1
ATOM 1401 O O . CYS A 1 172 ? 5.785 1.392 -27.569 1.00 65.38 172 CYS A O 1
ATOM 1403 N N . LYS A 1 173 ? 7.312 2.961 -27.029 1.00 60.25 173 LYS A N 1
ATOM 1404 C CA . LYS A 1 173 ? 7.379 3.555 -28.369 1.00 60.25 173 LYS A CA 1
ATOM 1405 C C . LYS A 1 173 ? 8.266 2.639 -29.218 1.00 60.25 173 LYS A C 1
ATOM 1407 O O . LYS A 1 173 ? 9.337 2.255 -28.746 1.00 60.25 173 LYS A O 1
ATOM 1412 N N . GLN A 1 174 ? 7.778 2.250 -30.391 1.00 53.78 174 GLN A N 1
ATOM 1413 C CA . GLN A 1 174 ? 8.536 1.501 -31.398 1.00 53.78 174 GLN A CA 1
ATOM 1414 C C . GLN A 1 174 ? 9.227 2.487 -32.345 1.00 53.78 174 GLN A C 1
ATOM 1416 O O . GLN A 1 174 ? 8.643 3.577 -32.545 1.00 53.78 174 GLN A O 1
#

Sequence (174 aa):
MKEIVMRTYLFHLALDTPCNPSAVDSKYINQICPPYSCQGYDEILYGVGFGIDYFRKISPRFRSRGIKNYEYRERSGKYGELPKTGGDIFVHAKCNNHGMLFDLAKSIIQNMPRGCVDKFEDIYGWTYRDGRDLSEFVDDETKEKWIGRTMKDSFELIRKPNTSHVARMVGCKQ

Secondary structure (DSSP, 8-state):
-----EEEEEEEEPTTS-----TT-HHHHHHHS-TTTS-STT--EEEEEE-HHHHHHH-TTSGGGT--------EEETTEEE-----SEEEEEE-S-HHHHHHHHHHHHHHSPTT-EEEEEEEEE---GGG--S-TTS-HHHHHHHHTB-TTT-PBPSS--TTSHHHHHH----